Protein AF-G8XHJ1-F1 (afdb_monomer_lite)

Sequence (145 aa):
MDLENQCPHCGRSLAGCRRPRSAFAGPHTRLPPGAASGATEPPRFTWLGLDLGEGRYLSVWDTTGDGTSWLTALKADGSHLITHARRTDHDGHWLLTVPGLDASLAITRRELPGSPGAYTGACQVTGACAGEEIDGHGYTDVIGY

Structure (mmCIF, N/CA/C/O backbone):
data_AF-G8XHJ1-F1
#
_entry.id   AF-G8XHJ1-F1
#
loop_
_atom_site.group_PDB
_atom_site.id
_atom_site.type_symbol
_atom_site.label_atom_id
_atom_site.label_alt_id
_atom_site.label_comp_id
_atom_site.label_asym_id
_atom_site.label_entity_id
_atom_site.label_seq_id
_atom_site.pdbx_PDB_ins_code
_atom_site.Cartn_x
_atom_site.Cartn_y
_atom_site.Cartn_z
_atom_site.occupancy
_atom_site.B_iso_or_equiv
_atom_site.auth_seq_id
_atom_site.auth_comp_id
_atom_site.auth_asym_id
_atom_site.auth_atom_id
_atom_site.pdbx_PDB_model_num
ATOM 1 N N . MET A 1 1 ? 41.194 -26.352 52.658 1.00 43.34 1 MET A N 1
ATOM 2 C CA . MET A 1 1 ? 40.731 -26.560 51.270 1.00 43.34 1 MET A CA 1
ATOM 3 C C . MET A 1 1 ? 40.597 -25.173 50.685 1.00 43.34 1 MET A C 1
ATOM 5 O O . MET A 1 1 ? 39.600 -24.525 50.959 1.00 43.34 1 MET A O 1
ATOM 9 N N . ASP A 1 2 ? 41.625 -24.719 49.968 1.00 42.88 2 ASP A N 1
ATOM 10 C CA . ASP A 1 2 ? 41.701 -23.369 49.401 1.00 42.88 2 ASP A CA 1
ATOM 11 C C . ASP A 1 2 ? 41.655 -23.470 47.874 1.00 42.88 2 ASP A C 1
ATOM 13 O O . ASP A 1 2 ? 42.529 -24.074 47.250 1.00 42.88 2 ASP A O 1
ATOM 17 N N . LEU A 1 3 ? 40.592 -22.924 47.281 1.00 52.75 3 LEU A N 1
ATOM 18 C CA . LEU A 1 3 ? 40.251 -23.017 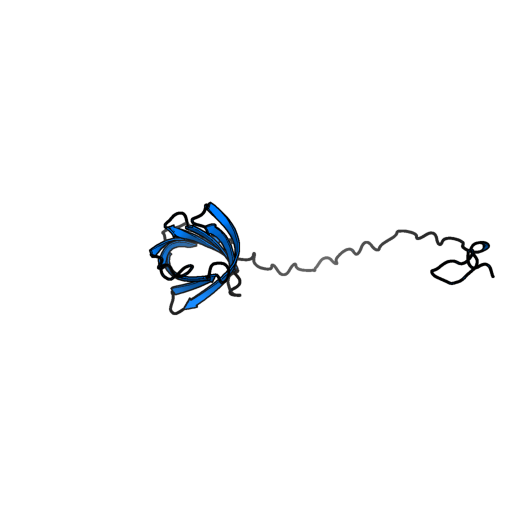45.855 1.00 52.75 3 LEU A CA 1
ATOM 19 C C . LEU A 1 3 ? 40.515 -21.708 45.083 1.00 52.75 3 LEU A C 1
ATOM 21 O O . LEU A 1 3 ? 40.068 -21.568 43.951 1.00 52.75 3 LEU A O 1
ATOM 25 N N . GLU A 1 4 ? 41.262 -20.756 45.646 1.00 54.44 4 GLU A N 1
ATOM 26 C CA . GLU A 1 4 ? 41.382 -19.397 45.081 1.00 54.44 4 GLU A CA 1
ATOM 27 C C . GLU A 1 4 ? 42.567 -19.156 44.124 1.00 54.44 4 GLU A C 1
ATOM 29 O O . GLU A 1 4 ? 42.806 -18.020 43.732 1.00 54.44 4 GLU A O 1
ATOM 34 N N . ASN A 1 5 ? 43.308 -20.181 43.681 1.00 56.00 5 ASN A N 1
ATOM 35 C CA . ASN A 1 5 ? 44.544 -19.948 42.905 1.00 56.00 5 ASN A CA 1
ATOM 36 C C . ASN A 1 5 ? 44.684 -20.744 41.591 1.00 56.00 5 ASN A C 1
ATOM 38 O O . ASN A 1 5 ? 45.786 -21.165 41.222 1.00 56.00 5 ASN A O 1
ATOM 42 N N . GLN A 1 6 ? 43.581 -20.950 40.856 1.00 54.25 6 GLN A N 1
ATOM 43 C CA . GLN A 1 6 ? 43.579 -21.676 39.572 1.00 54.25 6 GLN A CA 1
ATOM 44 C C . GLN A 1 6 ? 42.922 -20.883 38.429 1.00 54.25 6 GLN A C 1
ATOM 46 O O . GLN A 1 6 ? 41.900 -20.228 38.607 1.00 54.25 6 GLN A O 1
ATOM 51 N N . CYS A 1 7 ? 43.513 -20.954 37.230 1.00 52.81 7 CYS A N 1
ATOM 52 C CA . CYS A 1 7 ? 43.008 -20.289 36.025 1.00 52.81 7 CYS A CA 1
ATOM 53 C C . CYS A 1 7 ? 41.759 -21.006 35.459 1.00 52.81 7 CYS A C 1
ATOM 55 O O . CYS A 1 7 ? 41.856 -22.195 35.132 1.00 52.81 7 CYS A O 1
ATOM 57 N N . PRO A 1 8 ? 40.627 -20.308 35.241 1.00 55.00 8 PRO A N 1
ATOM 58 C CA . PRO A 1 8 ? 39.355 -20.936 34.865 1.00 55.00 8 PRO A CA 1
ATOM 59 C C . PRO A 1 8 ? 39.316 -21.507 33.437 1.00 55.00 8 PRO A C 1
ATOM 61 O O . PRO A 1 8 ? 38.403 -22.255 33.111 1.00 55.00 8 PRO A O 1
ATOM 64 N N . HIS A 1 9 ? 40.304 -21.210 32.585 1.00 55.81 9 HIS A N 1
ATOM 65 C CA . HIS A 1 9 ? 40.355 -21.739 31.215 1.00 55.81 9 HIS A CA 1
ATOM 66 C C . HIS A 1 9 ? 41.168 -23.027 31.049 1.00 55.81 9 HIS A C 1
ATOM 68 O O . HIS A 1 9 ? 41.005 -23.714 30.044 1.00 55.81 9 HIS A O 1
ATOM 74 N N . CYS A 1 10 ? 42.059 -23.366 31.986 1.00 65.94 10 CYS A N 1
ATOM 75 C CA . CYS A 1 10 ? 42.938 -24.532 31.823 1.00 65.94 10 CYS A CA 1
ATOM 76 C C . CYS A 1 10 ? 43.297 -25.277 33.120 1.00 65.94 10 CYS A C 1
ATOM 78 O O . CYS A 1 10 ? 44.063 -26.238 33.060 1.00 65.94 10 CYS A O 1
ATOM 80 N N . GLY A 1 11 ? 42.784 -24.857 34.284 1.00 57.94 11 GLY A N 1
ATOM 81 C CA . GLY A 1 11 ? 42.930 -25.586 35.552 1.00 57.94 11 GLY A CA 1
ATOM 82 C C . GLY A 1 11 ? 44.353 -25.641 36.126 1.00 57.94 11 GLY A C 1
ATOM 83 O O . GLY A 1 11 ? 44.649 -26.498 36.952 1.00 57.94 11 GLY A O 1
ATOM 84 N N . ARG A 1 12 ? 45.268 -24.763 35.689 1.00 59.19 12 ARG A N 1
ATOM 85 C CA . ARG A 1 12 ? 46.653 -24.696 36.199 1.00 59.19 12 ARG A CA 1
ATOM 86 C C . ARG A 1 12 ? 46.865 -23.520 37.159 1.00 59.19 12 ARG A C 1
ATOM 88 O O . ARG A 1 12 ? 46.165 -22.510 37.085 1.00 59.19 12 ARG A O 1
ATOM 95 N N . SER A 1 13 ? 47.863 -23.664 38.037 1.00 56.22 13 SER A N 1
ATOM 96 C CA . SER A 1 13 ? 48.293 -22.643 39.006 1.00 56.22 13 SER A CA 1
ATOM 97 C C . SER A 1 13 ? 48.809 -21.369 38.323 1.00 56.22 13 SER A C 1
ATOM 99 O O . SER A 1 13 ? 49.567 -21.428 37.349 1.00 56.22 13 SER A O 1
ATOM 101 N N . LEU A 1 14 ? 48.412 -20.209 38.858 1.00 53.69 14 LEU A N 1
ATOM 102 C CA . LEU A 1 14 ? 48.666 -18.879 38.289 1.00 53.69 14 LEU A CA 1
ATOM 103 C C . LEU A 1 14 ? 50.156 -18.488 38.193 1.00 53.69 14 LEU A C 1
ATOM 105 O O . LEU A 1 14 ? 50.496 -17.611 37.402 1.00 53.69 14 LEU A O 1
ATOM 109 N N . ALA A 1 15 ? 51.064 -19.170 38.900 1.00 53.91 15 ALA A N 1
ATOM 110 C CA . ALA A 1 15 ? 52.503 -18.871 38.868 1.00 53.91 15 ALA A CA 1
ATOM 111 C C . ALA A 1 15 ? 53.223 -19.295 37.563 1.00 53.91 15 ALA A C 1
ATOM 113 O O . ALA A 1 15 ? 54.382 -18.939 37.358 1.00 53.91 15 ALA A O 1
ATOM 114 N N . GLY A 1 16 ? 52.561 -20.038 36.664 1.00 49.16 16 GLY A N 1
ATOM 115 C CA . GLY A 1 16 ? 53.152 -20.542 35.412 1.00 49.16 16 GLY A CA 1
ATOM 116 C C . GLY A 1 16 ? 52.623 -19.915 34.115 1.00 49.16 16 GLY A C 1
ATOM 117 O O . GLY A 1 16 ? 53.007 -20.350 33.029 1.00 49.16 16 GLY A O 1
ATOM 118 N N . CYS A 1 17 ? 51.729 -18.925 34.184 1.00 38.41 17 CYS A N 1
ATOM 119 C CA . CYS A 1 17 ? 50.996 -18.441 33.011 1.00 38.41 17 CYS A CA 1
ATOM 120 C C . CYS A 1 17 ? 51.788 -17.372 32.229 1.00 38.41 17 CYS A C 1
ATOM 122 O O . CYS A 1 17 ? 51.572 -16.168 32.377 1.00 38.41 17 CYS A O 1
ATOM 124 N N . ARG A 1 18 ? 52.731 -17.794 31.372 1.00 48.31 18 ARG A N 1
ATOM 125 C CA . ARG A 1 18 ? 53.309 -16.901 30.351 1.00 48.31 18 ARG A CA 1
ATOM 126 C C . ARG A 1 18 ? 52.247 -16.623 29.282 1.00 48.31 18 ARG A C 1
ATOM 128 O O . ARG A 1 18 ? 51.845 -17.532 28.563 1.00 48.31 18 ARG A O 1
ATOM 135 N N . ARG A 1 19 ? 51.799 -15.366 29.177 1.00 49.22 19 ARG A N 1
ATOM 136 C CA . ARG A 1 19 ? 50.883 -14.901 28.119 1.00 49.22 19 ARG A CA 1
ATOM 137 C C . ARG A 1 19 ? 51.477 -15.199 26.731 1.00 49.22 19 ARG A C 1
ATOM 139 O O . ARG A 1 19 ? 52.621 -14.800 26.496 1.00 49.22 19 ARG A O 1
ATOM 146 N N . PRO A 1 20 ? 50.739 -15.801 25.783 1.00 41.47 20 PRO A N 1
ATOM 147 C CA . PRO A 1 20 ? 51.153 -15.765 24.390 1.00 41.47 20 PRO A CA 1
ATOM 148 C C . PRO A 1 20 ? 50.967 -14.336 23.858 1.00 41.47 20 PRO A C 1
ATOM 150 O O . PRO A 1 20 ? 49.891 -13.747 23.957 1.00 41.47 20 PRO A O 1
ATOM 153 N N . ARG A 1 21 ? 52.042 -13.756 23.311 1.00 41.22 21 ARG A N 1
ATOM 154 C CA . ARG A 1 21 ? 51.964 -12.569 22.451 1.00 41.22 21 ARG A CA 1
ATOM 155 C C . ARG A 1 21 ? 51.239 -12.985 21.168 1.00 41.22 21 ARG A C 1
ATOM 157 O O . ARG A 1 21 ? 51.849 -13.623 20.316 1.00 41.22 21 ARG A O 1
ATOM 164 N N . SER A 1 22 ? 49.965 -12.629 21.021 1.00 39.94 22 SER A N 1
ATOM 165 C CA . SER A 1 22 ? 49.299 -12.701 19.718 1.00 39.94 22 SER A CA 1
ATOM 166 C C . SER A 1 22 ? 49.866 -11.610 18.817 1.00 39.94 22 SER A C 1
ATOM 168 O O . SER A 1 22 ? 49.624 -10.422 19.025 1.00 39.94 22 SER A O 1
ATOM 170 N N . ALA A 1 23 ? 50.652 -12.028 17.829 1.00 41.00 23 ALA A N 1
ATOM 171 C CA . ALA A 1 23 ? 50.973 -11.222 16.666 1.00 41.00 23 ALA A CA 1
ATOM 172 C C . ALA A 1 23 ? 49.682 -11.008 15.860 1.00 41.00 23 ALA A C 1
ATOM 174 O O . ALA A 1 23 ? 49.108 -11.960 15.336 1.00 41.00 23 ALA A O 1
ATOM 175 N N . PHE A 1 24 ? 49.211 -9.766 15.776 1.00 41.72 24 PHE A N 1
ATOM 176 C CA . PHE A 1 24 ? 48.206 -9.381 14.790 1.00 41.72 24 PHE A CA 1
A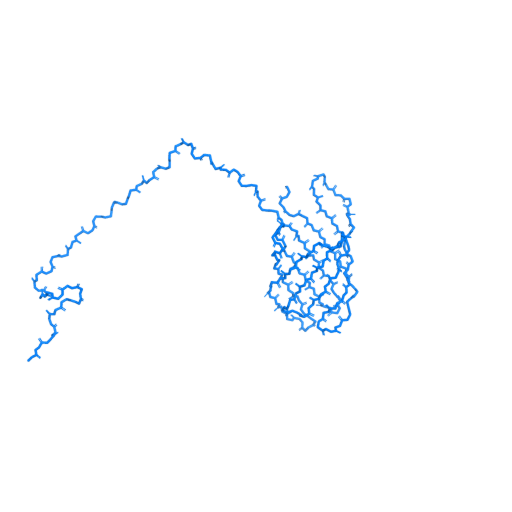TOM 177 C C . PHE A 1 24 ? 48.910 -9.216 13.438 1.00 41.72 24 PHE A C 1
ATOM 179 O O . PHE A 1 24 ? 49.527 -8.192 13.165 1.00 41.72 24 PHE A O 1
ATOM 186 N N . ALA A 1 25 ? 48.827 -10.250 12.608 1.00 42.75 25 ALA A N 1
ATOM 187 C CA . ALA A 1 25 ? 49.050 -10.178 11.170 1.00 42.75 25 ALA A CA 1
ATOM 188 C C . ALA A 1 25 ? 47.969 -11.047 10.512 1.00 42.75 25 ALA A C 1
ATOM 190 O O . ALA A 1 25 ? 48.159 -12.239 10.286 1.00 42.75 25 ALA A O 1
ATOM 191 N N . GLY A 1 26 ? 46.785 -10.466 10.306 1.00 37.50 26 GLY A N 1
ATOM 192 C CA . GLY A 1 26 ? 45.731 -11.094 9.510 1.00 37.50 26 GLY A CA 1
ATOM 193 C C . GLY A 1 26 ? 46.087 -11.021 8.019 1.00 37.50 26 GLY A C 1
ATOM 194 O O . GLY A 1 26 ? 46.696 -10.035 7.596 1.00 37.50 26 GLY A O 1
ATOM 195 N N . PRO A 1 27 ? 45.752 -12.037 7.210 1.00 48.25 27 PRO A N 1
ATOM 196 C CA . PRO A 1 27 ? 46.107 -12.053 5.801 1.00 48.25 27 PRO A CA 1
ATOM 197 C C . PRO A 1 27 ? 45.324 -10.969 5.054 1.00 48.25 27 PRO A C 1
ATOM 199 O O . PRO A 1 27 ? 44.094 -10.955 5.052 1.00 48.25 27 PRO A O 1
ATOM 202 N N . HIS A 1 28 ? 46.042 -10.071 4.379 1.00 51.12 28 HIS A N 1
ATOM 203 C CA . HIS A 1 28 ? 45.473 -9.264 3.307 1.00 51.12 28 HIS A CA 1
ATOM 204 C C . HIS A 1 28 ? 45.118 -10.199 2.149 1.00 51.12 28 HIS A C 1
ATOM 206 O O . HIS A 1 28 ? 45.939 -10.453 1.267 1.00 51.12 28 HIS A O 1
ATOM 212 N N . THR A 1 29 ? 43.902 -10.735 2.149 1.00 51.88 29 THR A N 1
ATOM 213 C CA . THR A 1 29 ? 43.377 -11.456 0.992 1.00 51.88 29 THR A CA 1
ATOM 214 C C . THR A 1 29 ? 43.115 -10.434 -0.111 1.00 51.88 29 THR A C 1
ATOM 216 O O . THR A 1 29 ? 42.091 -9.755 -0.127 1.00 51.88 29 TH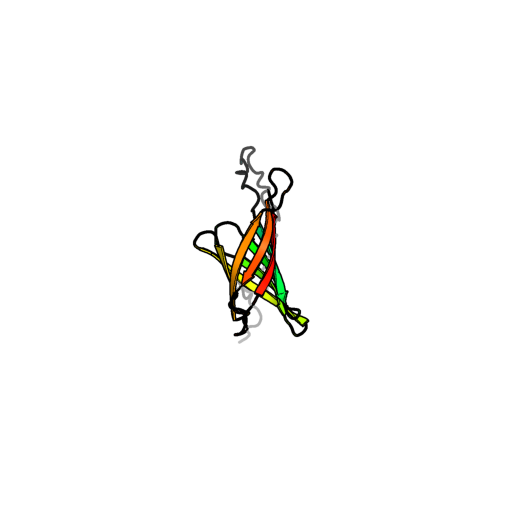R A O 1
ATOM 219 N N . ARG A 1 30 ? 44.075 -10.274 -1.025 1.00 50.38 30 ARG A N 1
ATOM 220 C CA . ARG A 1 30 ? 43.846 -9.576 -2.292 1.00 50.38 30 ARG A CA 1
ATOM 221 C C . ARG A 1 30 ? 42.902 -10.453 -3.118 1.00 50.38 30 ARG A C 1
ATOM 223 O O . ARG A 1 30 ? 43.246 -11.595 -3.414 1.00 50.38 30 ARG A O 1
ATOM 230 N N . LEU A 1 31 ? 41.722 -9.939 -3.463 1.00 50.84 31 LEU A N 1
ATOM 231 C CA . LEU A 1 31 ? 40.844 -10.597 -4.432 1.00 50.84 31 LEU A CA 1
ATOM 232 C C . LEU A 1 31 ? 41.610 -10.762 -5.761 1.00 50.84 31 LEU A C 1
ATOM 234 O O . LEU A 1 31 ? 42.289 -9.816 -6.176 1.00 50.84 31 LEU A O 1
ATOM 238 N N . PRO A 1 32 ? 41.551 -11.934 -6.420 1.00 44.69 32 PRO A N 1
ATOM 239 C CA . PRO A 1 32 ? 42.171 -12.109 -7.726 1.00 44.69 32 PRO A CA 1
ATOM 240 C C . PRO A 1 32 ? 41.513 -11.160 -8.746 1.00 44.69 32 PRO A C 1
ATOM 242 O O . PRO A 1 32 ? 40.289 -10.991 -8.722 1.00 44.69 32 PRO A O 1
ATOM 245 N N . PRO A 1 33 ? 42.288 -10.533 -9.651 1.00 47.44 33 PRO A N 1
ATOM 246 C CA . PRO A 1 33 ? 41.720 -9.732 -10.726 1.00 47.44 33 PRO A CA 1
ATOM 247 C C . PRO A 1 33 ? 40.952 -10.675 -11.658 1.00 47.44 33 PRO A C 1
ATOM 249 O O . PRO A 1 33 ? 41.549 -11.535 -12.300 1.00 47.44 33 PRO A O 1
ATOM 252 N N . GLY A 1 34 ? 39.624 -10.557 -11.678 1.00 53.03 34 GLY A N 1
ATOM 253 C CA . GLY A 1 34 ? 38.764 -11.416 -12.497 1.00 53.03 34 GLY A CA 1
ATOM 254 C C . GLY A 1 34 ? 37.529 -11.983 -11.802 1.00 53.03 34 GLY A C 1
ATOM 255 O O . GLY A 1 34 ? 36.770 -12.697 -12.450 1.00 53.03 34 GLY A O 1
ATOM 256 N N . ALA A 1 35 ? 37.263 -11.649 -10.534 1.00 49.25 35 ALA A N 1
ATOM 257 C CA . ALA A 1 35 ? 35.901 -11.753 -10.019 1.00 49.25 35 ALA A CA 1
ATOM 258 C C . ALA A 1 35 ? 35.059 -10.684 -10.728 1.00 49.25 35 ALA A C 1
ATOM 260 O O . ALA A 1 35 ? 34.955 -9.551 -10.261 1.00 49.25 35 ALA A O 1
ATOM 261 N N . ALA A 1 36 ? 34.527 -11.022 -11.904 1.00 53.31 36 ALA A N 1
ATOM 262 C CA . ALA A 1 36 ? 33.443 -10.263 -12.492 1.00 53.31 36 ALA A CA 1
ATOM 263 C C . ALA A 1 36 ? 32.368 -10.169 -11.409 1.00 53.31 36 ALA A C 1
ATOM 265 O O . ALA A 1 36 ? 31.812 -11.188 -10.995 1.00 53.31 36 ALA A O 1
ATOM 266 N N . SER A 1 37 ? 32.122 -8.961 -10.903 1.00 52.09 37 SER A N 1
ATOM 267 C CA . SER A 1 37 ? 30.868 -8.680 -10.230 1.00 52.09 37 SER A CA 1
ATOM 268 C C . SER A 1 37 ? 29.806 -9.064 -11.248 1.00 52.09 37 SER A C 1
ATOM 270 O O . SER A 1 37 ? 29.663 -8.368 -12.256 1.00 52.09 37 SER A O 1
ATOM 272 N N . GLY A 1 38 ? 29.139 -10.206 -11.064 1.00 48.56 38 GLY A N 1
ATOM 273 C CA . GLY A 1 38 ? 27.881 -10.440 -11.754 1.00 48.56 38 GLY A CA 1
ATOM 274 C C . GLY A 1 38 ? 27.078 -9.174 -11.512 1.00 48.56 38 GLY A C 1
ATOM 275 O O . GLY A 1 38 ? 26.873 -8.807 -10.356 1.00 48.56 38 GLY A O 1
ATOM 276 N N . ALA A 1 39 ? 26.814 -8.414 -12.571 1.00 52.06 39 ALA A N 1
ATOM 277 C CA . ALA A 1 39 ? 26.088 -7.170 -12.448 1.00 52.06 39 ALA A CA 1
ATOM 278 C C . ALA A 1 39 ? 24.672 -7.574 -12.055 1.00 52.06 39 ALA A C 1
ATOM 280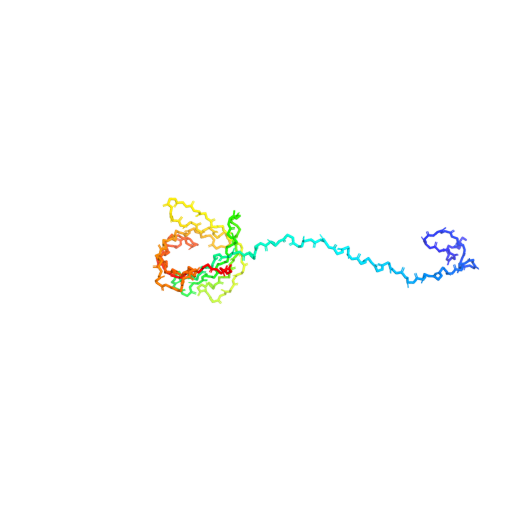 O O . ALA A 1 39 ? 23.858 -7.915 -12.907 1.00 52.06 39 ALA A O 1
ATOM 281 N N . THR A 1 40 ? 24.419 -7.661 -10.752 1.00 67.50 40 THR A N 1
ATOM 282 C CA . THR A 1 40 ? 23.069 -7.789 -10.236 1.00 67.50 40 THR A CA 1
ATOM 283 C C . THR A 1 40 ? 22.375 -6.520 -10.689 1.00 67.50 40 THR A C 1
ATOM 285 O O . THR A 1 40 ? 22.813 -5.425 -10.323 1.00 67.50 40 THR A O 1
ATOM 288 N N . GLU A 1 41 ? 21.368 -6.654 -11.551 1.00 68.88 41 GLU A N 1
ATOM 289 C CA . GLU A 1 41 ? 20.533 -5.514 -11.907 1.00 68.88 41 GLU A CA 1
ATOM 290 C C . GLU A 1 41 ? 20.084 -4.824 -10.610 1.00 68.88 41 GLU A C 1
ATOM 292 O O . GLU A 1 41 ? 19.758 -5.517 -9.634 1.00 68.88 41 GLU A O 1
ATOM 297 N N . PRO A 1 42 ? 20.119 -3.480 -10.547 1.00 72.12 42 PRO A N 1
ATOM 298 C CA . PRO A 1 42 ? 19.625 -2.769 -9.383 1.00 72.12 42 PRO A CA 1
ATOM 299 C C . PRO A 1 42 ? 18.198 -3.230 -9.058 1.00 72.12 42 PRO A C 1
ATOM 301 O O . PRO A 1 42 ? 17.397 -3.421 -9.979 1.00 72.12 42 PRO A O 1
ATOM 304 N N . PRO A 1 43 ? 17.856 -3.427 -7.774 1.00 73.88 43 PRO A N 1
ATOM 305 C CA . PRO A 1 43 ? 16.510 -3.831 -7.410 1.00 73.88 43 PRO A CA 1
ATOM 306 C C . PRO A 1 43 ? 15.508 -2.772 -7.875 1.00 73.88 43 PRO A C 1
ATOM 308 O O . PRO A 1 43 ? 15.703 -1.574 -7.658 1.00 73.88 43 PRO A O 1
ATOM 311 N N . ARG A 1 44 ? 14.430 -3.237 -8.507 1.00 80.88 44 ARG A N 1
ATOM 312 C CA . ARG A 1 44 ? 13.297 -2.409 -8.918 1.00 80.88 44 ARG A CA 1
ATOM 313 C C . ARG A 1 44 ? 12.192 -2.499 -7.886 1.00 80.88 44 ARG A C 1
ATOM 315 O O . ARG A 1 44 ? 11.880 -3.592 -7.398 1.00 80.88 44 ARG A O 1
ATOM 322 N N . PHE A 1 45 ? 11.562 -1.366 -7.617 1.00 85.50 45 PHE A N 1
ATOM 323 C CA . PHE A 1 45 ? 10.458 -1.278 -6.674 1.00 85.50 45 PHE A CA 1
ATOM 324 C C . PHE A 1 45 ? 9.258 -0.637 -7.343 1.00 85.50 45 PHE A C 1
ATOM 326 O O . PHE A 1 45 ? 9.401 0.326 -8.092 1.00 85.50 45 PHE A O 1
ATOM 333 N N . THR A 1 46 ? 8.074 -1.142 -7.026 1.00 89.25 46 THR A N 1
ATOM 334 C CA . THR A 1 46 ? 6.843 -0.394 -7.251 1.00 89.25 46 THR A CA 1
ATOM 335 C C . THR A 1 46 ? 6.551 0.402 -5.991 1.00 89.25 46 THR A C 1
ATOM 337 O O . THR A 1 46 ? 6.437 -0.164 -4.903 1.00 89.25 46 THR A O 1
ATOM 340 N N . TRP A 1 47 ? 6.440 1.715 -6.136 1.00 93.31 47 TRP A N 1
ATOM 341 C CA . TRP A 1 47 ? 5.926 2.584 -5.093 1.00 93.31 47 TRP A CA 1
ATOM 342 C C . TRP A 1 47 ? 4.434 2.849 -5.319 1.00 93.31 47 TRP A C 1
ATOM 344 O O . TRP A 1 47 ? 3.978 2.959 -6.461 1.00 93.31 47 TRP A O 1
ATOM 354 N N . LEU A 1 48 ? 3.678 2.937 -4.224 1.00 94.69 48 LEU A N 1
ATOM 355 C CA . LEU A 1 48 ? 2.269 3.326 -4.195 1.00 94.69 48 LEU A CA 1
ATOM 356 C C . LEU A 1 48 ? 2.063 4.378 -3.106 1.00 94.69 48 LEU A C 1
ATOM 358 O O . LEU A 1 48 ? 2.336 4.110 -1.937 1.00 94.69 48 LEU A O 1
ATOM 362 N N . GLY A 1 49 ? 1.519 5.533 -3.471 1.00 97.19 49 GLY A N 1
ATOM 363 C CA . GLY A 1 49 ? 1.005 6.520 -2.525 1.00 97.19 49 GLY A CA 1
ATOM 364 C C . GLY A 1 49 ? -0.514 6.557 -2.600 1.00 97.19 49 GLY A C 1
ATOM 365 O O . GLY A 1 49 ? -1.045 7.023 -3.605 1.00 97.19 49 GLY A O 1
ATOM 366 N N . LEU A 1 50 ? -1.201 6.062 -1.571 1.00 98.00 50 LEU A N 1
ATOM 367 C CA . LEU A 1 50 ? -2.651 5.857 -1.563 1.00 98.00 50 LEU A CA 1
ATOM 368 C C . LEU A 1 50 ? -3.317 6.741 -0.506 1.00 98.00 50 LEU A C 1
ATOM 370 O O . LEU A 1 50 ? -3.009 6.625 0.679 1.00 98.00 50 LEU A O 1
ATOM 374 N N . ASP A 1 51 ? -4.256 7.575 -0.931 1.00 98.06 51 ASP A N 1
ATOM 375 C CA . ASP A 1 51 ? -5.191 8.289 -0.066 1.00 98.06 51 ASP A CA 1
ATOM 376 C C . ASP A 1 51 ? -6.474 7.458 0.069 1.00 98.06 51 ASP A C 1
ATOM 378 O O . ASP A 1 51 ? -7.152 7.172 -0.923 1.00 98.06 51 ASP A O 1
ATOM 382 N N . LEU A 1 52 ? -6.780 7.034 1.298 1.00 97.69 52 LEU A N 1
ATOM 383 C CA . LEU A 1 52 ? -7.965 6.232 1.616 1.00 97.69 52 LEU A CA 1
ATOM 384 C C . LEU A 1 52 ? -9.127 7.093 2.147 1.00 97.69 52 LEU A C 1
ATOM 386 O O . LEU A 1 52 ? -10.160 6.550 2.541 1.00 97.69 52 LEU A O 1
ATOM 390 N N . GLY A 1 53 ? -8.957 8.418 2.202 1.00 95.44 53 GLY A N 1
ATOM 391 C CA . GLY A 1 53 ? -9.913 9.355 2.785 1.00 95.44 53 GLY A CA 1
ATOM 392 C C . GLY A 1 53 ? -9.866 9.414 4.315 1.00 95.44 53 GLY A C 1
ATOM 393 O O . GLY A 1 53 ? -9.253 8.581 4.989 1.00 95.44 53 GLY A O 1
ATOM 394 N N . GLU A 1 54 ? -10.535 10.421 4.884 1.00 93.94 54 GLU A N 1
ATOM 395 C CA . GLU A 1 54 ? -10.636 10.637 6.341 1.00 93.94 54 GLU A CA 1
ATOM 396 C C . GLU A 1 54 ? -9.268 10.702 7.050 1.00 93.94 54 GLU A C 1
ATOM 398 O O . GLU A 1 54 ? -9.074 10.179 8.146 1.00 93.94 54 GLU A O 1
ATOM 403 N N . GLY A 1 55 ? -8.274 11.309 6.392 1.00 93.88 55 GLY A N 1
ATOM 404 C CA . GLY A 1 55 ? -6.921 11.454 6.939 1.00 93.88 55 GLY A CA 1
ATOM 405 C C . GLY A 1 55 ? -6.095 10.162 6.960 1.00 93.88 55 GLY A C 1
ATOM 406 O O . GLY A 1 55 ? -5.042 10.132 7.595 1.00 93.88 55 GLY A O 1
ATOM 407 N N . ARG A 1 56 ? -6.538 9.100 6.275 1.00 97.19 56 ARG A N 1
ATOM 408 C CA . ARG A 1 56 ? -5.809 7.831 6.159 1.00 97.19 56 ARG A CA 1
ATOM 409 C C . ARG A 1 56 ? -4.971 7.802 4.889 1.00 97.19 56 ARG A C 1
ATOM 411 O O . ARG A 1 56 ? -5.487 7.993 3.793 1.00 97.19 56 ARG A O 1
ATOM 418 N N . TYR A 1 57 ? -3.687 7.496 5.031 1.00 97.88 57 TYR A N 1
ATOM 419 C CA . TYR A 1 57 ? -2.754 7.457 3.906 1.00 97.88 57 TYR A CA 1
ATOM 420 C C . TYR A 1 57 ? -1.800 6.273 4.013 1.00 97.88 57 TYR A C 1
ATOM 422 O O . TYR A 1 57 ? -1.301 5.987 5.101 1.00 97.88 57 TYR A O 1
ATOM 430 N N . LEU A 1 58 ? -1.506 5.619 2.888 1.00 97.88 58 LEU A N 1
ATOM 431 C CA . LEU A 1 58 ? -0.514 4.549 2.784 1.00 97.88 58 LEU A CA 1
ATOM 432 C C . LEU A 1 58 ? 0.602 4.936 1.808 1.00 97.88 58 LEU A C 1
ATOM 434 O O . LEU A 1 58 ? 0.332 5.358 0.689 1.00 97.88 58 LEU A O 1
ATOM 438 N N . SER A 1 59 ? 1.854 4.704 2.200 1.00 97.25 59 SER A N 1
ATOM 439 C CA . SER A 1 59 ? 3.018 4.715 1.306 1.00 97.25 59 SER A CA 1
ATOM 440 C C . SER A 1 59 ? 3.614 3.315 1.275 1.00 97.25 59 SER A C 1
ATOM 442 O O . SER A 1 59 ? 4.211 2.879 2.260 1.00 97.25 59 SER A O 1
ATOM 444 N N . VAL A 1 60 ? 3.402 2.591 0.178 1.00 95.44 60 VAL A N 1
ATOM 445 C CA . VAL A 1 60 ? 3.778 1.182 0.017 1.00 95.44 60 VAL A CA 1
ATOM 446 C C . VAL A 1 60 ? 4.973 1.067 -0.913 1.00 95.44 60 VAL A C 1
ATOM 448 O O . VAL A 1 60 ? 5.034 1.714 -1.956 1.00 95.44 60 VAL A O 1
ATOM 451 N N . TRP A 1 61 ? 5.894 0.193 -0.543 1.00 93.38 61 TRP A N 1
ATOM 452 C CA . TRP A 1 61 ? 7.072 -0.167 -1.308 1.00 93.38 61 TRP A CA 1
ATOM 453 C C . TRP A 1 61 ? 7.041 -1.667 -1.521 1.00 93.38 61 TRP A C 1
ATOM 455 O O . TRP A 1 61 ? 7.077 -2.446 -0.567 1.00 93.38 61 TRP A O 1
ATOM 465 N N . ASP A 1 62 ? 6.942 -2.059 -2.778 1.00 88.25 62 ASP A N 1
ATOM 466 C CA . ASP A 1 62 ? 6.819 -3.446 -3.187 1.00 88.25 62 ASP A CA 1
ATOM 467 C C . ASP A 1 62 ? 8.042 -3.840 -4.008 1.00 88.25 62 ASP A C 1
ATOM 469 O O . ASP A 1 62 ? 8.331 -3.230 -5.045 1.00 88.25 62 ASP A O 1
ATOM 473 N N . THR A 1 63 ? 8.785 -4.842 -3.536 1.00 80.12 63 THR A N 1
ATOM 474 C CA . THR A 1 63 ? 9.854 -5.439 -4.334 1.00 80.12 63 THR A CA 1
ATOM 475 C C . THR A 1 63 ? 9.230 -6.212 -5.477 1.00 80.12 63 THR A C 1
ATOM 477 O O . THR A 1 63 ? 8.408 -7.108 -5.293 1.00 80.12 63 THR A O 1
ATOM 480 N N . THR A 1 64 ? 9.610 -5.848 -6.697 1.00 68.69 64 THR A N 1
ATOM 481 C CA . THR A 1 64 ? 9.004 -6.448 -7.883 1.00 68.69 64 THR A CA 1
ATOM 482 C C . THR A 1 64 ? 9.311 -7.951 -7.916 1.00 68.69 64 THR A C 1
ATOM 484 O O . THR A 1 64 ? 10.468 -8.340 -8.055 1.00 68.69 64 THR A O 1
ATOM 487 N N . GLY A 1 65 ? 8.282 -8.800 -7.823 1.00 59.22 65 GLY A N 1
ATOM 488 C CA . GLY A 1 65 ? 8.372 -10.226 -8.169 1.00 59.22 65 GLY A CA 1
ATOM 489 C C . GLY A 1 65 ? 8.383 -11.243 -7.022 1.00 59.22 65 GLY A C 1
ATOM 490 O O . GLY A 1 65 ? 8.238 -12.428 -7.312 1.00 59.22 65 GLY A O 1
ATOM 491 N N . ASP A 1 66 ? 8.486 -10.838 -5.752 1.00 68.44 66 ASP A N 1
ATOM 492 C CA . ASP A 1 66 ? 8.381 -11.767 -4.608 1.00 68.44 66 ASP A CA 1
ATOM 493 C C . ASP A 1 66 ? 7.076 -11.608 -3.800 1.00 68.44 66 ASP A C 1
ATOM 495 O O . ASP A 1 66 ? 6.725 -12.479 -3.001 1.00 68.44 66 ASP A O 1
ATOM 499 N N . GLY A 1 67 ? 6.325 -10.530 -4.057 1.00 68.25 67 GLY A N 1
ATOM 500 C CA . GLY A 1 67 ? 5.078 -10.200 -3.364 1.00 68.25 67 GLY A CA 1
ATOM 501 C C . GLY A 1 67 ? 5.289 -9.674 -1.943 1.00 68.25 67 GLY A C 1
ATOM 502 O O . GLY A 1 67 ? 4.316 -9.566 -1.192 1.00 68.25 67 GLY A O 1
ATOM 503 N N . THR A 1 68 ? 6.534 -9.373 -1.566 1.00 79.38 68 THR A N 1
ATOM 504 C CA . THR A 1 68 ? 6.862 -8.738 -0.294 1.00 79.38 68 THR A CA 1
ATOM 505 C C . THR A 1 68 ? 6.699 -7.235 -0.440 1.00 79.38 68 THR A C 1
ATOM 507 O O . THR A 1 68 ? 7.438 -6.574 -1.169 1.00 79.38 68 THR A O 1
ATOM 510 N N . SER A 1 69 ? 5.769 -6.670 0.321 1.00 86.19 69 SER A N 1
ATOM 511 C CA . SER A 1 69 ? 5.619 -5.226 0.410 1.00 86.19 69 SER A CA 1
ATOM 512 C C . SER A 1 69 ? 5.789 -4.770 1.855 1.00 86.19 69 SER A C 1
ATOM 514 O O . SER A 1 69 ? 5.452 -5.474 2.810 1.00 86.19 69 SER A O 1
ATOM 516 N N . TRP A 1 70 ? 6.289 -3.559 2.039 1.00 92.06 70 TRP A N 1
ATOM 517 C CA . TRP A 1 70 ? 6.238 -2.861 3.319 1.00 92.06 70 TRP A CA 1
ATOM 518 C C . TRP A 1 70 ? 5.617 -1.493 3.118 1.00 92.06 70 TRP A C 1
ATOM 520 O O . TRP A 1 70 ? 5.619 -0.953 2.013 1.00 92.06 70 TRP A O 1
ATOM 530 N N . LEU A 1 71 ? 5.045 -0.936 4.178 1.00 95.12 71 LEU A N 1
ATOM 531 C CA . LEU A 1 71 ? 4.408 0.365 4.096 1.00 95.12 71 LEU A CA 1
ATOM 532 C C . LEU A 1 71 ? 4.540 1.182 5.366 1.00 95.12 71 LEU A C 1
ATOM 534 O O . LEU A 1 71 ? 4.706 0.646 6.466 1.00 95.12 71 LEU A O 1
ATOM 538 N N . THR A 1 72 ? 4.403 2.490 5.185 1.00 97.38 72 THR A N 1
ATOM 539 C CA . THR A 1 72 ? 4.037 3.418 6.249 1.00 97.38 72 THR A CA 1
ATOM 540 C C . THR A 1 72 ? 2.570 3.800 6.087 1.00 97.38 72 THR A C 1
ATOM 542 O O . THR A 1 72 ? 2.095 4.039 4.978 1.00 97.38 72 THR A O 1
ATOM 545 N N . ALA A 1 73 ? 1.840 3.833 7.196 1.00 97.69 73 ALA A N 1
ATOM 546 C CA . ALA A 1 73 ? 0.450 4.248 7.253 1.00 97.69 73 ALA A CA 1
ATOM 547 C C . ALA A 1 73 ? 0.309 5.449 8.185 1.00 97.69 73 ALA A C 1
ATOM 549 O O . ALA A 1 73 ? 0.850 5.427 9.291 1.00 97.69 73 ALA A O 1
ATOM 550 N N . LEU A 1 74 ? -0.432 6.462 7.750 1.00 97.88 74 LEU A N 1
ATOM 551 C CA . LEU A 1 74 ? -1.065 7.452 8.612 1.00 97.88 74 LEU A CA 1
ATOM 552 C C . LEU A 1 74 ? -2.501 6.983 8.851 1.00 97.88 74 LEU A C 1
ATOM 554 O O . LEU A 1 74 ? -3.230 6.717 7.895 1.00 97.88 74 LEU A O 1
ATOM 558 N N . LYS A 1 75 ? -2.888 6.836 10.115 1.00 95.81 75 LYS A N 1
ATOM 559 C CA . LYS A 1 75 ? -4.249 6.467 10.511 1.00 95.81 75 LYS A CA 1
ATOM 560 C C . LYS A 1 75 ? -5.099 7.719 10.733 1.00 95.81 75 LYS A C 1
ATOM 562 O O . LYS A 1 75 ? -4.565 8.803 10.947 1.00 95.81 75 LYS A O 1
ATOM 567 N N . ALA A 1 76 ? -6.421 7.546 10.753 1.00 94.00 76 ALA A N 1
ATOM 568 C CA . ALA A 1 76 ? -7.381 8.637 10.956 1.00 94.00 76 ALA A CA 1
ATOM 569 C C . ALA A 1 76 ? -7.180 9.391 12.288 1.00 94.00 76 ALA A C 1
ATOM 571 O O . ALA A 1 76 ? -7.457 10.582 12.381 1.00 94.00 76 ALA A O 1
ATOM 572 N N . ASP A 1 77 ? -6.654 8.717 13.316 1.00 94.56 77 ASP A N 1
ATOM 573 C CA . ASP A 1 77 ? -6.318 9.320 14.614 1.00 94.56 77 ASP A CA 1
ATOM 574 C C . ASP A 1 77 ? -4.994 10.113 14.608 1.00 94.56 77 ASP A C 1
ATOM 576 O O . ASP A 1 77 ? -4.562 10.617 15.645 1.00 94.56 77 ASP A O 1
ATOM 580 N N . GLY A 1 78 ? -4.334 10.216 13.450 1.00 95.88 78 GLY A N 1
ATOM 581 C CA . GLY A 1 78 ? -3.044 10.875 13.276 1.00 95.88 78 GLY A CA 1
ATOM 582 C C . GLY A 1 78 ? -1.840 10.017 13.675 1.00 95.88 78 GLY A C 1
ATOM 583 O O . GLY A 1 78 ? -0.703 10.473 13.553 1.00 95.88 78 GLY A O 1
ATOM 584 N N . SER A 1 79 ? -2.045 8.786 14.152 1.00 96.88 79 SER A N 1
ATOM 585 C CA . SER A 1 79 ? -0.944 7.885 14.490 1.00 96.88 79 SER A CA 1
ATOM 586 C C . SER A 1 79 ? -0.313 7.264 13.245 1.00 96.88 79 SER A C 1
ATOM 588 O O . SER A 1 79 ? -0.947 7.093 12.201 1.00 96.88 79 SER A O 1
ATOM 590 N N . HIS A 1 80 ? 0.962 6.893 13.371 1.00 96.75 80 HIS A N 1
ATOM 591 C CA . HIS A 1 80 ? 1.707 6.231 12.309 1.00 96.75 80 HIS A CA 1
ATOM 592 C C . HIS A 1 80 ? 1.936 4.752 12.618 1.00 96.75 80 HIS A C 1
ATOM 594 O O . HIS A 1 80 ? 2.200 4.369 13.759 1.00 96.75 80 HIS A O 1
ATOM 600 N N . LEU A 1 81 ? 1.898 3.922 11.578 1.00 96.25 81 LEU A N 1
ATOM 601 C CA . LEU A 1 81 ? 2.276 2.513 11.636 1.00 96.25 81 LEU A CA 1
ATOM 602 C C . LEU A 1 81 ? 3.262 2.199 10.513 1.00 96.25 81 LEU A C 1
ATOM 604 O O . LEU A 1 81 ? 3.070 2.627 9.381 1.00 96.25 81 LEU A O 1
ATOM 608 N N . ILE A 1 82 ? 4.285 1.405 10.816 1.00 96.56 82 ILE A N 1
ATOM 609 C CA . ILE A 1 82 ? 5.131 0.762 9.810 1.00 96.56 82 ILE A CA 1
ATOM 610 C C . ILE A 1 82 ? 4.848 -0.732 9.883 1.00 96.56 82 ILE A C 1
ATOM 612 O O . ILE A 1 82 ? 4.922 -1.319 10.962 1.00 96.56 82 ILE A O 1
ATOM 616 N N . THR A 1 83 ? 4.475 -1.343 8.763 1.00 95.00 83 THR A N 1
ATOM 617 C CA . THR A 1 83 ? 4.102 -2.761 8.727 1.00 95.00 83 THR A CA 1
ATOM 618 C C . THR A 1 83 ? 4.375 -3.383 7.359 1.00 95.00 83 THR A C 1
ATOM 620 O O . THR A 1 83 ? 4.750 -2.696 6.410 1.00 95.00 83 THR A O 1
ATOM 623 N N . HIS A 1 84 ? 4.204 -4.697 7.266 1.00 94.00 84 HIS A N 1
ATOM 624 C CA . HIS A 1 84 ? 4.250 -5.429 6.009 1.00 94.00 84 HIS A CA 1
ATOM 625 C C . HIS A 1 84 ? 2.883 -5.419 5.318 1.00 94.00 84 HIS A C 1
ATOM 627 O O . HIS A 1 84 ? 1.832 -5.270 5.949 1.00 94.00 84 HIS A O 1
ATOM 633 N N . ALA A 1 85 ? 2.917 -5.632 4.014 1.00 93.44 85 ALA A N 1
ATOM 634 C CA . ALA A 1 85 ? 1.765 -5.855 3.170 1.00 93.44 85 ALA A CA 1
ATOM 635 C C . ALA A 1 85 ? 2.113 -6.893 2.101 1.00 93.44 85 ALA A C 1
ATOM 637 O O . ALA A 1 85 ? 3.267 -7.292 1.939 1.00 93.44 85 ALA A O 1
ATOM 638 N N . ARG A 1 86 ? 1.093 -7.351 1.387 1.00 92.19 86 ARG A N 1
ATOM 639 C CA . ARG A 1 86 ? 1.257 -8.246 0.248 1.00 92.19 86 ARG A CA 1
ATOM 640 C C . ARG A 1 86 ? 0.469 -7.702 -0.923 1.00 92.19 86 ARG A C 1
ATOM 642 O O . ARG A 1 86 ? -0.747 -7.546 -0.810 1.00 92.19 86 ARG A O 1
ATOM 649 N N . ARG A 1 87 ? 1.152 -7.458 -2.039 1.00 90.94 87 ARG A N 1
ATOM 650 C CA . ARG A 1 87 ? 0.514 -7.164 -3.320 1.00 90.94 87 ARG A CA 1
ATOM 651 C C . ARG A 1 87 ? 0.465 -8.426 -4.173 1.00 90.94 87 ARG A C 1
ATOM 653 O O . ARG A 1 87 ? 1.471 -9.109 -4.344 1.00 90.94 87 ARG A O 1
ATOM 660 N N . THR A 1 88 ? -0.698 -8.730 -4.732 1.00 88.56 88 THR A N 1
ATOM 661 C CA . THR A 1 88 ? -0.846 -9.759 -5.767 1.00 88.56 88 THR A CA 1
ATOM 662 C C . THR A 1 88 ? -1.478 -9.170 -7.016 1.00 88.56 88 THR A C 1
ATOM 664 O O . THR A 1 88 ? -2.360 -8.317 -6.930 1.00 88.56 88 THR A O 1
ATOM 667 N N . ASP A 1 89 ? -1.046 -9.646 -8.177 1.00 84.44 89 ASP A N 1
ATOM 668 C CA . ASP A 1 89 ? -1.718 -9.380 -9.445 1.00 84.44 89 ASP A CA 1
ATOM 669 C C . ASP A 1 89 ? -2.914 -10.336 -9.599 1.00 84.44 89 ASP A C 1
ATOM 671 O O . ASP A 1 89 ? -2.775 -11.550 -9.442 1.00 84.44 89 ASP A O 1
ATOM 675 N N . HIS A 1 90 ? -4.091 -9.786 -9.891 1.00 70.50 90 HIS A N 1
ATOM 676 C CA . HIS A 1 90 ? -5.327 -10.523 -10.142 1.00 70.50 90 HIS A CA 1
ATOM 677 C C . HIS A 1 90 ? -6.042 -9.908 -11.347 1.00 70.50 90 HIS A C 1
ATOM 679 O O . HIS A 1 90 ? -6.511 -8.775 -11.275 1.00 70.50 90 HIS A O 1
ATOM 685 N N . ASP A 1 91 ? -6.067 -10.624 -12.474 1.00 68.94 91 ASP A N 1
ATOM 686 C CA . ASP A 1 91 ? -6.750 -10.216 -13.712 1.00 68.94 91 ASP A CA 1
ATOM 687 C C . ASP A 1 91 ? -6.409 -8.791 -14.196 1.00 68.94 91 ASP A C 1
ATOM 689 O O . ASP A 1 91 ? -7.246 -8.062 -14.719 1.00 68.94 91 ASP A O 1
ATOM 693 N N . GLY A 1 92 ? -5.152 -8.371 -14.015 1.00 71.12 92 GLY A N 1
ATOM 694 C CA . GLY A 1 92 ? -4.675 -7.033 -14.392 1.00 71.12 92 GLY A CA 1
ATOM 695 C C . GLY A 1 92 ? -4.884 -5.951 -13.325 1.00 71.12 92 GLY A C 1
ATOM 696 O O . GLY A 1 92 ? -4.327 -4.858 -13.453 1.00 71.12 92 GLY A O 1
ATOM 697 N N . HIS A 1 93 ? -5.586 -6.265 -12.237 1.00 83.38 93 HIS A N 1
ATOM 698 C CA . HIS A 1 93 ? -5.734 -5.422 -11.054 1.00 83.38 93 HIS A CA 1
ATOM 699 C C . HIS A 1 93 ? -4.733 -5.826 -9.969 1.00 83.38 93 HIS A C 1
ATOM 701 O O . HIS A 1 93 ? -4.270 -6.965 -9.908 1.00 83.38 93 HIS A O 1
ATOM 707 N N . TRP A 1 94 ? -4.377 -4.884 -9.101 1.00 90.69 94 TRP A N 1
ATOM 708 C CA . TRP A 1 94 ? -3.566 -5.184 -7.924 1.00 90.69 94 TRP A CA 1
ATOM 709 C C . TRP A 1 94 ? -4.464 -5.343 -6.711 1.00 90.69 94 TRP A C 1
ATOM 711 O O . TRP A 1 94 ? -5.314 -4.499 -6.463 1.00 90.69 94 TRP A O 1
ATOM 721 N N . LEU A 1 95 ? -4.253 -6.404 -5.943 1.00 93.50 95 LEU A N 1
ATOM 722 C CA . LEU A 1 95 ? -4.854 -6.568 -4.628 1.00 93.50 95 LEU A CA 1
ATOM 723 C C . LEU A 1 95 ? -3.768 -6.369 -3.576 1.00 93.50 95 LEU A C 1
ATOM 725 O O . LEU A 1 95 ? -2.790 -7.114 -3.551 1.00 93.50 95 LEU A O 1
ATOM 729 N N . LEU A 1 96 ? -3.938 -5.366 -2.721 1.00 94.56 96 LEU A N 1
ATOM 730 C CA . LEU A 1 96 ? -3.057 -5.075 -1.600 1.00 94.56 96 LEU A CA 1
ATOM 731 C C . LEU A 1 96 ? -3.728 -5.521 -0.300 1.00 94.56 96 LEU A C 1
ATOM 733 O O . LEU A 1 96 ? -4.758 -4.981 0.093 1.00 94.56 96 LEU A O 1
ATOM 737 N N . THR A 1 97 ? -3.125 -6.488 0.385 1.00 95.12 97 THR A N 1
ATOM 738 C CA . THR A 1 97 ? -3.559 -6.926 1.718 1.00 95.12 97 THR A CA 1
ATOM 739 C C . THR A 1 97 ? -2.616 -6.374 2.780 1.00 95.12 97 THR A C 1
ATOM 741 O O . THR A 1 97 ? -1.400 -6.552 2.678 1.00 95.12 97 THR A O 1
ATOM 744 N N . VAL A 1 98 ? -3.168 -5.748 3.821 1.00 95.88 98 VAL A N 1
ATOM 745 C CA . VAL A 1 98 ? -2.409 -5.187 4.948 1.00 95.88 98 VAL A CA 1
ATOM 746 C C . VAL A 1 98 ? -2.960 -5.745 6.264 1.00 95.88 98 VAL A C 1
ATOM 748 O O . VAL A 1 98 ? -3.851 -5.142 6.864 1.00 95.88 98 VAL A O 1
ATOM 751 N N . PRO A 1 99 ? -2.431 -6.877 6.764 1.00 95.06 99 PRO A N 1
ATOM 752 C CA . PRO A 1 99 ? -2.950 -7.506 7.980 1.00 95.06 99 PRO A CA 1
ATOM 753 C C . PRO A 1 99 ? -2.909 -6.588 9.208 1.00 95.06 99 PRO A C 1
ATOM 755 O O . PRO A 1 99 ? -3.832 -6.585 10.013 1.00 95.06 99 PRO A O 1
ATOM 758 N N . GLY A 1 100 ? -1.870 -5.754 9.330 1.00 94.62 100 GLY A N 1
ATOM 759 C CA . GLY A 1 100 ? -1.727 -4.811 10.448 1.00 94.62 100 GLY A CA 1
ATOM 760 C C . GLY A 1 100 ? -2.762 -3.676 10.481 1.00 94.62 100 GLY A C 1
ATOM 761 O O . GLY A 1 100 ? -2.803 -2.938 11.464 1.00 94.62 100 GLY A O 1
ATOM 762 N N . LEU A 1 101 ? -3.563 -3.524 9.423 1.00 95.50 101 LEU A N 1
ATOM 763 C CA . LEU A 1 101 ? -4.656 -2.554 9.320 1.00 95.50 101 LEU A CA 1
ATOM 764 C C . LEU A 1 101 ? -6.024 -3.217 9.113 1.00 95.50 101 LEU A C 1
ATOM 766 O O . LEU A 1 101 ? -7.007 -2.496 8.977 1.00 95.50 101 LEU A O 1
ATOM 770 N N . ASP A 1 102 ? -6.084 -4.553 9.064 1.00 96.31 102 ASP A N 1
ATOM 771 C CA . ASP A 1 102 ? -7.275 -5.289 8.626 1.00 96.31 102 ASP A CA 1
ATOM 772 C C . ASP A 1 102 ? -7.826 -4.735 7.297 1.00 96.31 102 ASP A C 1
ATOM 774 O O . ASP A 1 102 ? -8.975 -4.302 7.196 1.00 96.31 102 ASP A O 1
ATOM 778 N N . ALA A 1 103 ? -6.946 -4.637 6.291 1.00 97.12 103 ALA A N 1
ATOM 779 C CA . ALA A 1 103 ? -7.271 -4.016 5.010 1.00 97.12 103 ALA A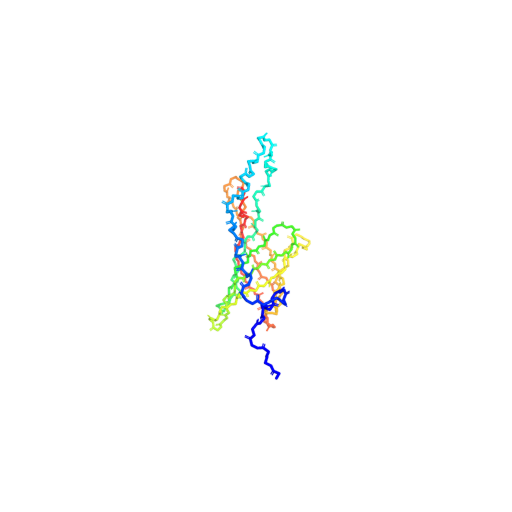 CA 1
ATOM 780 C C . ALA A 1 103 ? -7.046 -4.941 3.812 1.00 97.12 103 ALA A C 1
ATOM 782 O O . ALA A 1 103 ? -6.045 -5.662 3.731 1.00 97.12 103 ALA A O 1
ATOM 783 N N . SER A 1 104 ? -7.966 -4.848 2.853 1.00 97.06 104 SER A N 1
ATOM 784 C CA . SER A 1 104 ? -7.926 -5.508 1.550 1.00 97.06 104 SER A CA 1
ATOM 785 C C . SER A 1 104 ? -8.382 -4.512 0.488 1.00 97.06 104 SER A C 1
ATOM 787 O O . SER A 1 104 ? -9.549 -4.119 0.454 1.00 97.06 104 SER A O 1
ATOM 789 N N . LEU A 1 105 ? -7.440 -4.061 -0.340 1.00 96.81 105 LEU A N 1
ATOM 790 C CA . LEU A 1 105 ? -7.618 -2.933 -1.249 1.00 96.81 105 LEU A CA 1
ATOM 791 C C . LEU A 1 105 ? -7.347 -3.363 -2.690 1.00 96.81 105 LEU A C 1
ATOM 793 O O . LEU A 1 105 ? -6.233 -3.760 -3.035 1.00 96.81 105 LEU A O 1
ATOM 797 N N . ALA A 1 106 ? -8.361 -3.261 -3.539 1.00 96.06 106 ALA A N 1
ATOM 798 C CA . ALA A 1 106 ? -8.229 -3.385 -4.978 1.00 96.06 106 ALA A CA 1
ATOM 799 C C . ALA A 1 1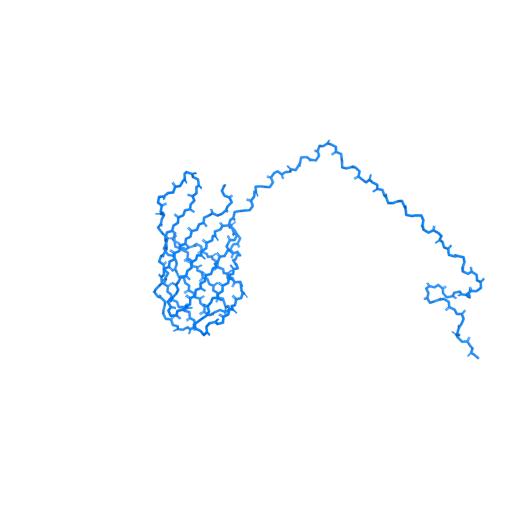06 ? -7.734 -2.057 -5.563 1.00 96.06 106 ALA A C 1
ATOM 801 O O . ALA A 1 106 ? -8.287 -0.994 -5.290 1.00 96.06 106 ALA A O 1
ATOM 802 N N . ILE A 1 107 ? -6.689 -2.125 -6.379 1.00 94.69 107 ILE A N 1
ATOM 803 C CA . ILE A 1 107 ? -6.020 -0.980 -6.981 1.00 94.69 107 ILE A CA 1
ATOM 804 C C . ILE A 1 107 ? -6.096 -1.134 -8.497 1.00 94.69 107 ILE A C 1
ATOM 806 O O . ILE A 1 107 ? -5.541 -2.068 -9.087 1.00 94.69 107 ILE A O 1
ATOM 810 N N . THR A 1 108 ? -6.769 -0.179 -9.131 1.00 93.88 108 THR A N 1
ATOM 811 C CA . THR A 1 108 ? -6.866 -0.081 -10.588 1.00 93.88 108 THR A CA 1
ATOM 812 C C . THR A 1 108 ? -6.007 1.076 -11.055 1.00 93.88 108 THR A C 1
ATOM 814 O O . THR A 1 108 ? -6.222 2.215 -10.652 1.00 93.88 108 THR A O 1
ATOM 817 N N . ARG A 1 109 ? -5.017 0.786 -11.899 1.00 91.00 109 ARG A N 1
ATOM 818 C CA . ARG A 1 109 ? -4.016 1.759 -12.347 1.00 91.00 109 ARG A CA 1
ATOM 819 C C . ARG A 1 109 ? -4.290 2.246 -13.763 1.00 91.00 109 ARG A C 1
ATOM 821 O O . ARG A 1 109 ? -4.721 1.483 -14.624 1.00 91.00 109 ARG A O 1
ATOM 828 N N . ARG A 1 110 ? -3.975 3.512 -14.005 1.00 91.00 110 ARG A N 1
ATOM 829 C CA . ARG A 1 110 ? -3.947 4.144 -15.319 1.00 91.00 110 ARG A CA 1
ATOM 830 C C . ARG A 1 110 ? -2.597 4.819 -15.490 1.00 91.00 110 ARG A C 1
ATOM 832 O O . ARG A 1 110 ? -2.258 5.720 -14.726 1.00 91.00 110 ARG A O 1
ATOM 839 N N . GLU A 1 111 ? -1.854 4.384 -16.499 1.00 90.62 111 GLU A N 1
ATOM 840 C CA . GLU A 1 111 ? -0.579 4.997 -16.868 1.00 90.62 111 GLU A CA 1
ATOM 841 C C . GLU A 1 111 ? -0.768 6.480 -17.206 1.00 90.62 111 GLU A C 1
ATOM 843 O O . GLU A 1 111 ? -1.752 6.876 -17.842 1.00 90.62 111 GLU A O 1
ATOM 848 N N . LEU A 1 112 ? 0.166 7.298 -16.736 1.00 88.88 112 LEU A N 1
ATOM 849 C CA . LEU A 1 112 ? 0.258 8.708 -17.069 1.00 88.88 112 LEU A CA 1
ATOM 850 C C . LEU A 1 112 ? 1.383 8.906 -18.093 1.00 88.88 112 LEU A C 1
ATOM 852 O O . LEU A 1 112 ? 2.392 8.205 -18.032 1.00 88.88 112 LEU A O 1
ATOM 856 N N . PRO A 1 113 ? 1.248 9.865 -19.025 1.00 85.88 113 PRO A N 1
ATOM 857 C CA . PRO A 1 113 ? 2.329 10.194 -19.946 1.00 85.88 113 PRO A CA 1
ATOM 858 C C . PRO A 1 113 ? 3.593 10.594 -19.174 1.00 85.88 113 PRO A C 1
ATOM 860 O O . PRO A 1 113 ? 3.536 11.473 -18.313 1.00 85.88 113 PRO A O 1
ATOM 863 N N . GLY A 1 114 ? 4.725 9.974 -19.502 1.00 74.81 114 GLY A N 1
ATOM 864 C CA . GLY A 1 114 ? 5.984 10.163 -18.785 1.00 74.81 114 GLY A CA 1
ATOM 865 C C . GLY A 1 114 ? 7.216 10.126 -19.686 1.00 74.81 114 GLY A C 1
ATOM 866 O O . GLY A 1 114 ? 7.128 9.988 -20.909 1.00 74.81 114 GLY A O 1
ATOM 867 N N . SER A 1 115 ? 8.385 10.277 -19.064 1.00 74.62 115 SER A N 1
ATOM 868 C CA . SER A 1 115 ? 9.676 10.115 -19.736 1.00 74.62 115 SER A CA 1
ATOM 869 C C . SER A 1 115 ? 9.848 8.672 -20.224 1.00 74.62 115 SER A C 1
ATOM 871 O O . SER A 1 115 ? 9.494 7.753 -19.486 1.00 74.62 115 SER A O 1
ATOM 873 N N . PRO A 1 116 ? 10.437 8.434 -21.412 1.00 70.31 116 PRO A N 1
ATOM 874 C CA . PRO A 1 116 ? 10.704 7.083 -21.895 1.00 70.31 116 PRO A CA 1
ATOM 875 C C . PRO A 1 116 ? 11.472 6.259 -20.859 1.00 70.31 116 PRO A C 1
ATOM 877 O O . PRO A 1 116 ? 12.551 6.653 -20.420 1.00 70.31 116 PRO A O 1
ATOM 880 N N . GLY A 1 117 ? 10.895 5.125 -20.472 1.00 67.75 117 GLY A N 1
ATOM 881 C CA . GLY A 1 117 ? 11.439 4.240 -19.450 1.00 67.75 117 GLY A CA 1
ATOM 882 C C . GLY A 1 117 ? 10.904 4.485 -18.037 1.00 67.75 117 GLY A C 1
ATOM 883 O O . GLY A 1 117 ? 10.828 3.549 -17.268 1.00 67.75 117 GLY A O 1
ATOM 884 N N . ALA A 1 118 ? 10.419 5.667 -17.673 1.00 77.75 118 ALA A N 1
ATOM 885 C CA . ALA A 1 118 ? 9.748 5.817 -16.382 1.00 77.75 118 ALA A CA 1
ATOM 886 C C . ALA A 1 118 ? 8.305 5.300 -16.478 1.00 77.75 118 ALA A C 1
ATOM 888 O O . ALA A 1 118 ? 7.575 5.685 -17.390 1.00 77.75 118 ALA A O 1
ATOM 889 N N . TYR A 1 119 ? 7.880 4.467 -15.525 1.00 83.38 119 TYR A N 1
ATOM 890 C CA . TYR A 1 119 ? 6.455 4.221 -15.313 1.00 83.38 119 TYR A CA 1
ATOM 891 C C . TYR A 1 119 ? 5.955 5.102 -14.174 1.00 83.38 119 TYR A C 1
ATOM 893 O O . TYR A 1 119 ? 6.443 4.976 -13.052 1.00 83.38 119 TYR A O 1
ATOM 901 N N . THR A 1 120 ? 4.944 5.913 -14.479 1.00 90.75 120 THR A N 1
ATOM 902 C CA . THR A 1 120 ? 4.146 6.679 -13.520 1.00 90.75 120 THR A CA 1
ATOM 903 C C . THR A 1 120 ? 2.674 6.456 -13.846 1.00 90.75 120 THR A C 1
ATOM 905 O O . THR A 1 120 ? 2.271 6.459 -15.010 1.00 90.75 120 THR A O 1
ATOM 908 N N . GLY A 1 121 ? 1.842 6.274 -12.829 1.00 92.19 121 GLY A N 1
ATOM 909 C CA . GLY A 1 121 ? 0.412 6.051 -12.984 1.00 92.19 121 GLY A CA 1
ATOM 910 C C . GLY A 1 121 ? -0.399 6.737 -11.897 1.00 92.19 121 GLY A C 1
ATOM 911 O O . GLY A 1 121 ? 0.065 6.918 -10.776 1.00 92.19 121 GLY A O 1
ATOM 912 N N . ALA A 1 122 ? -1.638 7.089 -12.226 1.00 95.00 122 ALA A N 1
ATOM 913 C CA . ALA A 1 122 ? -2.672 7.352 -11.232 1.00 95.00 122 ALA A CA 1
ATOM 914 C C . ALA A 1 122 ? -3.409 6.042 -10.936 1.00 95.00 122 ALA A C 1
ATOM 916 O O . ALA A 1 122 ? -3.532 5.186 -11.818 1.00 95.00 122 ALA A O 1
ATOM 917 N N . CYS A 1 123 ? -3.940 5.878 -9.731 1.00 94.62 123 CYS A N 1
ATOM 918 C CA . CYS A 1 123 ? -4.748 4.716 -9.390 1.00 94.62 123 CYS A CA 1
ATOM 919 C C . CYS A 1 123 ? -6.025 5.078 -8.627 1.00 94.62 123 CYS A C 1
ATOM 921 O O . CYS A 1 123 ? -6.060 6.044 -7.870 1.00 94.62 123 CYS A O 1
ATOM 923 N N . GLN A 1 124 ? -7.066 4.276 -8.852 1.00 96.56 124 GLN A N 1
ATOM 924 C CA . GLN A 1 124 ? -8.255 4.200 -8.006 1.00 96.56 124 GLN A CA 1
ATOM 925 C C . GLN A 1 124 ? -8.051 3.073 -6.997 1.00 96.56 124 GLN A C 1
ATOM 927 O O . GLN A 1 124 ? -7.513 2.019 -7.357 1.00 96.56 124 GLN A O 1
ATOM 932 N N . VAL A 1 125 ? -8.502 3.285 -5.765 1.00 97.06 125 VAL A N 1
ATOM 933 C CA . VAL A 1 125 ? -8.410 2.321 -4.669 1.00 97.06 125 VAL A CA 1
ATOM 934 C C . VAL A 1 125 ? -9.805 2.058 -4.129 1.00 97.06 125 VAL A C 1
ATOM 936 O O . VAL A 1 125 ? -10.490 2.986 -3.728 1.00 97.06 125 VAL A O 1
ATOM 939 N N . THR A 1 126 ? -10.221 0.801 -4.083 1.00 97.56 126 THR A N 1
ATOM 940 C CA . THR A 1 126 ? -11.513 0.408 -3.505 1.00 97.56 126 THR A CA 1
ATOM 941 C C . THR A 1 126 ? -11.347 -0.807 -2.611 1.00 97.56 126 THR A C 1
ATOM 943 O O . THR A 1 126 ? -10.469 -1.628 -2.866 1.00 97.56 126 THR A O 1
ATOM 946 N N . GLY A 1 127 ? -12.200 -0.987 -1.609 1.00 97.06 127 GLY A N 1
ATOM 947 C CA . GLY A 1 127 ? -12.195 -2.195 -0.782 1.00 97.06 127 GLY A CA 1
ATOM 948 C C . GLY A 1 127 ? -12.555 -1.888 0.658 1.00 97.06 127 GLY A C 1
ATOM 949 O O . GLY A 1 127 ? -13.344 -0.987 0.903 1.00 97.06 127 GLY A O 1
ATOM 950 N N . ALA A 1 128 ? -11.953 -2.606 1.601 1.00 97.50 128 ALA A N 1
ATOM 951 C CA . ALA A 1 128 ? -12.234 -2.427 3.020 1.00 97.50 128 ALA A CA 1
ATOM 952 C C . ALA A 1 128 ? -10.956 -2.184 3.829 1.00 97.50 128 ALA A C 1
ATOM 954 O O . ALA A 1 128 ? -9.903 -2.760 3.538 1.00 97.50 128 ALA A O 1
ATOM 955 N N . CYS A 1 129 ? -11.062 -1.358 4.868 1.00 96.75 129 CYS A N 1
ATOM 956 C CA . CYS A 1 129 ? -10.024 -1.131 5.869 1.00 96.75 129 CYS A CA 1
ATOM 957 C C . CYS A 1 129 ? -10.673 -1.023 7.251 1.00 96.75 129 CYS A C 1
ATOM 959 O O . CYS A 1 129 ? -11.483 -0.126 7.475 1.00 96.75 129 CYS A O 1
ATOM 961 N N . ALA A 1 130 ? -10.322 -1.923 8.173 1.00 94.31 130 ALA A N 1
ATOM 962 C CA . ALA A 1 130 ? -10.899 -1.990 9.519 1.00 94.31 130 ALA A CA 1
ATOM 963 C C . ALA A 1 130 ? -12.446 -2.020 9.528 1.00 94.31 130 ALA A C 1
ATOM 965 O O . ALA A 1 130 ? -13.092 -1.411 10.378 1.00 94.31 130 ALA A O 1
ATOM 966 N N . GLY A 1 131 ? -13.040 -2.721 8.556 1.00 94.44 131 GLY A N 1
ATOM 967 C CA . GLY A 1 131 ? -14.493 -2.834 8.388 1.00 94.44 131 GLY A CA 1
ATOM 968 C C . GLY A 1 131 ? -15.177 -1.638 7.713 1.00 94.44 131 GLY A C 1
ATOM 969 O O . GLY A 1 131 ? -16.391 -1.679 7.526 1.00 94.44 131 GLY A O 1
ATOM 970 N N . GLU A 1 132 ? -14.432 -0.600 7.329 1.00 95.88 132 GLU A N 1
ATOM 971 C CA . GLU A 1 132 ? -14.956 0.545 6.581 1.00 95.88 132 GLU A CA 1
ATOM 972 C C . GLU A 1 132 ? -14.692 0.390 5.084 1.00 95.88 132 GLU A C 1
ATOM 974 O O . GLU A 1 132 ? -13.574 0.061 4.679 1.00 95.88 132 GLU A O 1
ATOM 979 N N . GLU A 1 133 ? -15.707 0.676 4.269 1.00 97.81 133 GLU A N 1
ATOM 980 C CA . GLU A 1 133 ? -15.562 0.741 2.816 1.00 97.81 133 GLU A CA 1
ATOM 981 C C . GLU A 1 133 ? -14.680 1.930 2.419 1.00 97.81 133 GLU A C 1
ATOM 983 O O . GLU A 1 133 ? -14.819 3.043 2.932 1.00 97.81 133 GLU A O 1
ATOM 988 N N . ILE A 1 134 ? -13.775 1.678 1.483 1.00 98.00 134 ILE A N 1
ATOM 989 C CA . ILE A 1 134 ? -12.824 2.638 0.944 1.00 98.00 134 ILE A CA 1
ATOM 990 C C . ILE A 1 134 ? -13.180 2.910 -0.513 1.00 98.00 134 ILE A C 1
ATOM 992 O O . ILE A 1 134 ? -13.317 1.979 -1.306 1.00 98.00 134 ILE A O 1
ATOM 996 N N . ASP A 1 135 ? -13.252 4.194 -0.854 1.00 97.50 135 ASP A N 1
ATOM 997 C CA . ASP A 1 135 ? -13.252 4.708 -2.222 1.00 97.50 135 ASP A CA 1
ATOM 998 C C . ASP A 1 135 ? -12.236 5.853 -2.294 1.00 97.50 135 ASP A C 1
ATOM 1000 O O . ASP A 1 135 ? -12.503 6.999 -1.933 1.00 97.50 135 ASP A O 1
ATOM 1004 N N . GLY A 1 136 ? -11.009 5.486 -2.639 1.00 97.50 136 GLY A N 1
ATOM 1005 C CA . GLY A 1 136 ? -9.821 6.319 -2.564 1.00 97.50 136 GLY A CA 1
ATOM 1006 C C . GLY A 1 136 ? -9.081 6.391 -3.891 1.00 97.50 136 GLY A C 1
ATOM 1007 O O . GLY A 1 136 ? -9.483 5.832 -4.911 1.00 97.50 136 GLY A O 1
ATOM 1008 N N . HIS A 1 137 ? -7.954 7.084 -3.882 1.00 97.75 137 HIS A N 1
ATOM 1009 C CA . HIS A 1 137 ? -7.150 7.300 -5.077 1.00 97.75 137 HIS A CA 1
ATOM 1010 C C . HIS A 1 137 ? -5.675 7.428 -4.713 1.00 97.75 137 HIS A C 1
ATOM 1012 O O . HIS A 1 137 ? -5.301 7.503 -3.545 1.00 97.75 137 HIS A O 1
ATOM 1018 N N . GLY A 1 138 ? -4.807 7.432 -5.714 1.00 97.00 138 GLY A N 1
ATOM 1019 C CA . GLY A 1 138 ? -3.384 7.523 -5.463 1.00 97.00 138 GLY A CA 1
ATOM 1020 C C . GLY A 1 138 ? -2.541 7.602 -6.716 1.00 97.00 138 GLY A C 1
ATOM 1021 O O . GLY A 1 138 ? -3.034 7.806 -7.829 1.00 97.00 138 GLY A O 1
ATOM 1022 N N . TYR A 1 139 ? -1.248 7.406 -6.504 1.00 95.81 139 TYR A N 1
ATOM 1023 C CA . TYR A 1 139 ? -0.244 7.340 -7.551 1.00 95.81 139 TYR A CA 1
ATOM 1024 C C . TYR A 1 139 ? 0.628 6.107 -7.382 1.00 95.81 139 TYR A C 1
ATOM 1026 O O . TYR A 1 139 ? 0.746 5.539 -6.293 1.00 95.81 139 TYR A O 1
ATOM 1034 N N . THR A 1 140 ? 1.244 5.701 -8.482 1.00 93.25 140 THR A N 1
ATOM 1035 C CA . THR A 1 140 ? 2.206 4.613 -8.514 1.00 93.25 140 THR A CA 1
ATOM 1036 C C . THR A 1 140 ? 3.368 4.949 -9.429 1.00 93.25 140 THR A C 1
ATOM 1038 O O . THR A 1 140 ? 3.168 5.545 -10.484 1.00 93.25 140 THR A O 1
ATOM 1041 N N . ASP A 1 141 ? 4.565 4.531 -9.032 1.00 91.62 141 ASP A N 1
ATOM 1042 C CA . ASP A 1 141 ? 5.787 4.696 -9.810 1.00 91.62 141 ASP A CA 1
ATOM 1043 C C . ASP A 1 141 ? 6.615 3.411 -9.782 1.00 91.62 141 ASP A C 1
ATOM 1045 O O . ASP A 1 141 ? 6.627 2.692 -8.780 1.00 91.62 141 ASP A O 1
ATOM 1049 N N . VAL A 1 142 ? 7.350 3.137 -10.863 1.00 87.88 142 VAL A N 1
ATOM 1050 C CA . VAL A 1 142 ? 8.439 2.149 -10.840 1.00 87.88 142 VAL A CA 1
ATOM 1051 C C . VAL A 1 142 ? 9.755 2.878 -10.604 1.00 87.88 142 VAL A C 1
ATOM 1053 O O . VAL A 1 142 ? 10.182 3.704 -11.408 1.00 87.88 142 VAL A O 1
ATOM 1056 N N . ILE A 1 143 ? 10.414 2.546 -9.498 1.00 83.06 143 ILE A N 1
ATOM 1057 C CA . ILE A 1 143 ? 11.688 3.123 -9.073 1.00 83.06 143 ILE A CA 1
ATOM 1058 C C . ILE A 1 143 ? 12.828 2.159 -9.417 1.00 83.06 143 ILE A C 1
ATOM 1060 O O . ILE A 1 143 ? 12.717 0.951 -9.195 1.00 83.06 143 ILE A O 1
ATOM 1064 N N . GLY A 1 144 ? 13.943 2.707 -9.910 1.00 78.25 144 GLY A N 1
ATOM 1065 C CA . GLY A 1 144 ? 15.134 1.935 -10.294 1.00 78.25 144 GLY A CA 1
ATOM 1066 C C . GLY A 1 144 ? 15.148 1.493 -11.760 1.00 78.25 144 GLY A C 1
ATOM 1067 O O . GLY A 1 144 ? 15.670 0.420 -12.066 1.00 78.25 144 GLY A O 1
ATOM 1068 N N . TYR A 1 145 ? 14.533 2.288 -12.641 1.00 64.38 145 TYR A N 1
ATOM 1069 C CA . TYR A 1 145 ? 14.528 2.056 -14.086 1.00 64.38 145 TYR A CA 1
ATOM 1070 C C . TYR A 1 145 ? 15.855 2.427 -14.755 1.00 64.38 145 TYR A C 1
ATOM 1072 O O . TYR A 1 145 ? 16.451 3.453 -14.352 1.00 64.38 145 TYR A O 1
#

Radius of gyration: 28.26 Å; chains: 1; bounding box: 69×38×73 Å

Foldseek 3Di:
DDDPAADPPPGDGPVPDDDDDDDPDDDPPDDPPPPPPPPPQPFKWKWKWKDQDLQWIKTKIHGPPPQWIWIWIQDNVRDIDTAIWGWDDDPNWIWIGGVVFRDTKIKDWDFDDDDVPKTKTKIWIFGDTPRDTTTIIIMMTIPRD

Secondary structure (DSSP, 8-state):
----SB-TTT--BGGG-------------PPPTT------PPPPEEEEEEEEETTEEEEEEEETTT--EEEEEE-TTS-EEEEEEEEEEETTEEEEEEGGGTEEEEEEEEEPP-STT--EEEEEEEEEETTEEEEEEEEEEEE--

Organism: Streptantibioticus cattleyicolor (strain ATCC 35852 / DSM 46488 / JCM 4925 / NBRC 14057 / NRRL 8057) (NCBI:txid1003195)

pLDDT: mean 78.88, std 19.87, range [37.5, 98.06]